Protein AF-A0A228Q9W3-F1 (afdb_monomer)

Radius of gyration: 12.24 Å; Cα contacts (8 Å, |Δi|>4): 272; chains: 1; bounding box: 34×17×42 Å

Nearest PDB structures (foldseek):
  7o23-assembly1_A  TM=9.859E-01  e=6.724E-03  Burkholderia pseudomallei 1026b
  3s6l-assembly2_D  TM=8.241E-01  e=1.678E-02  Burkholderia pseudomallei 1710b
  3wp8-assembly1_A-3  TM=9.301E-01  e=2.009E-01  Acinetobacter sp. Tol 5
  2xqh-assembly1_A  TM=6.259E-01  e=2.651E-02  Escherichia coli
  2yo1-assembly1_C  TM=5.343E-01  e=2.741E+00  Saccharomyces cerevisiae

Mean predicted aligned error: 7.49 Å

Sequence (84 aa):
MSGIAPVGAAVRVTLGELALSNGISATALGVGEPASADNSTAAGIDAQATATVGTTCGRGAVASSGRATAVGVDAMTDPEGMAE

Solvent-accessible surface area (backbone atoms only — not comparable to full-atom values): 3908 Å² total; per-residue (Å²): 134,87,78,81,72,82,90,83,85,63,56,67,42,66,39,59,60,72,32,33,44,71,15,50,48,2,29,7,42,26,40,55,11,42,1,53,11,39,51,4,31,9,32,27,40,51,5,30,0,60,10,48,46,2,31,10,35,22,42,48,2,29,2,55,15,71,64,29,74,11,71,35,72,59,21,72,38,63,72,81,79,82,88,127

Secondary structure (DSSP, 8-state):
-------SS---EEESTT-EE-STT-EEEEES-EE-STT-EEEEES-EE-STT-EEESTT-EE-STT-EEESTT-EE-TT----

Structure (mmCIF, N/CA/C/O backbone):
data_AF-A0A228Q9W3-F1
#
_entry.id   AF-A0A228Q9W3-F1
#
loop_
_atom_site.group_PDB
_atom_site.id
_atom_site.type_symbol
_atom_site.label_atom_id
_atom_site.label_alt_id
_atom_site.label_comp_id
_atom_site.label_asym_id
_atom_site.label_entity_id
_atom_site.label_seq_id
_atom_site.pdbx_PDB_ins_code
_atom_site.Cartn_x
_atom_site.Cartn_y
_atom_site.Cartn_z
_atom_site.occupancy
_atom_site.B_iso_or_equiv
_atom_site.auth_seq_id
_atom_site.auth_comp_id
_atom_site.auth_asym_id
_atom_site.auth_atom_id
_atom_site.pdbx_PDB_model_num
ATOM 1 N N . MET A 1 1 ? 5.755 2.323 -23.192 1.00 42.06 1 MET A N 1
ATOM 2 C CA . MET A 1 1 ? 7.122 2.567 -22.685 1.00 42.06 1 MET A CA 1
ATOM 3 C C . MET A 1 1 ? 7.045 2.608 -21.165 1.00 42.06 1 MET A C 1
ATOM 5 O O . MET A 1 1 ? 6.607 3.604 -20.616 1.00 42.06 1 MET A O 1
ATOM 9 N N . SER A 1 2 ? 7.320 1.480 -20.503 1.00 45.19 2 SER A N 1
ATOM 10 C CA . SER A 1 2 ? 7.351 1.408 -19.037 1.00 45.19 2 SER A CA 1
ATOM 11 C C . SER A 1 2 ? 8.647 2.073 -18.574 1.00 45.19 2 SER A C 1
ATOM 13 O O . SER A 1 2 ? 9.739 1.623 -18.926 1.00 45.19 2 SER A O 1
ATOM 15 N N . GLY A 1 3 ? 8.522 3.235 -17.935 1.00 48.16 3 GLY A N 1
ATOM 16 C CA . GLY A 1 3 ? 9.642 4.090 -17.568 1.00 48.16 3 GLY A CA 1
ATOM 17 C C . GLY A 1 3 ? 10.429 3.503 -16.403 1.00 48.16 3 GLY A C 1
ATOM 18 O O . GLY A 1 3 ? 10.042 3.647 -15.247 1.00 4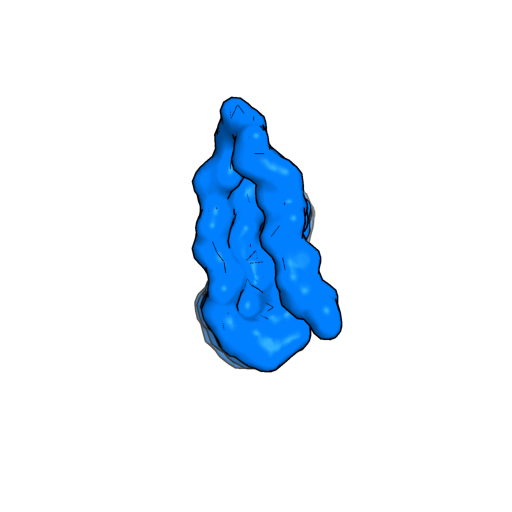8.16 3 GLY A O 1
ATOM 19 N N . ILE A 1 4 ? 11.580 2.902 -16.701 1.00 48.94 4 ILE A N 1
ATOM 20 C CA . ILE A 1 4 ? 12.654 2.716 -15.723 1.00 48.94 4 ILE A CA 1
ATOM 21 C C . ILE A 1 4 ? 13.107 4.121 -15.309 1.00 48.94 4 ILE A C 1
ATOM 23 O O . ILE A 1 4 ? 13.859 4.776 -16.026 1.00 48.94 4 ILE A O 1
ATOM 27 N N . ALA A 1 5 ? 12.599 4.634 -14.186 1.00 47.19 5 ALA A N 1
ATOM 28 C CA . ALA A 1 5 ? 13.148 5.874 -13.624 1.00 47.19 5 ALA A CA 1
ATOM 29 C C . ALA A 1 5 ? 14.562 5.623 -13.042 1.00 47.19 5 ALA A C 1
ATOM 31 O O . ALA A 1 5 ? 14.884 4.494 -12.653 1.00 47.19 5 ALA A O 1
ATOM 32 N N . PRO A 1 6 ? 15.409 6.663 -13.041 1.00 41.06 6 PRO A N 1
ATOM 33 C CA . PRO A 1 6 ? 16.857 6.544 -12.956 1.00 41.06 6 PRO A CA 1
ATOM 34 C C . PRO A 1 6 ? 17.327 5.973 -11.615 1.00 41.06 6 PRO A C 1
ATOM 36 O O . PRO A 1 6 ? 16.841 6.336 -10.544 1.00 41.06 6 PRO A O 1
ATOM 39 N N . VAL A 1 7 ? 18.301 5.067 -11.699 1.00 48.22 7 VAL A N 1
ATOM 40 C CA . VAL A 1 7 ? 18.971 4.445 -10.556 1.00 48.22 7 VAL A CA 1
ATOM 41 C C . VAL A 1 7 ? 19.903 5.465 -9.909 1.00 48.22 7 VAL A C 1
ATOM 43 O O . VAL A 1 7 ? 20.893 5.884 -10.503 1.00 48.22 7 VAL A O 1
ATOM 46 N N . GLY A 1 8 ? 19.558 5.840 -8.676 1.00 54.78 8 GLY A N 1
ATOM 47 C CA . GLY A 1 8 ? 20.400 6.629 -7.778 1.00 54.78 8 GLY A CA 1
ATOM 48 C C . GLY A 1 8 ? 20.179 6.308 -6.295 1.00 54.78 8 GLY A C 1
ATOM 49 O O . GLY A 1 8 ? 21.156 6.206 -5.564 1.00 54.78 8 GLY A O 1
ATOM 50 N N . ALA A 1 9 ? 18.932 6.082 -5.846 1.00 60.81 9 ALA A N 1
ATOM 51 C CA . ALA A 1 9 ? 18.635 5.680 -4.456 1.00 60.81 9 ALA A CA 1
ATOM 52 C C . ALA A 1 9 ? 17.222 5.082 -4.220 1.00 60.81 9 ALA A C 1
ATOM 54 O O . ALA A 1 9 ? 16.798 4.962 -3.074 1.00 60.81 9 ALA A O 1
ATOM 55 N N . ALA A 1 10 ? 16.461 4.732 -5.264 1.00 68.56 10 ALA A N 1
ATOM 56 C CA . ALA A 1 10 ? 15.088 4.238 -5.115 1.00 68.56 10 ALA A CA 1
ATOM 57 C C . ALA A 1 10 ? 14.988 2.750 -5.486 1.00 68.56 10 ALA A C 1
ATOM 59 O O . ALA A 1 10 ? 15.148 2.384 -6.650 1.00 68.56 10 ALA A O 1
ATOM 60 N N . V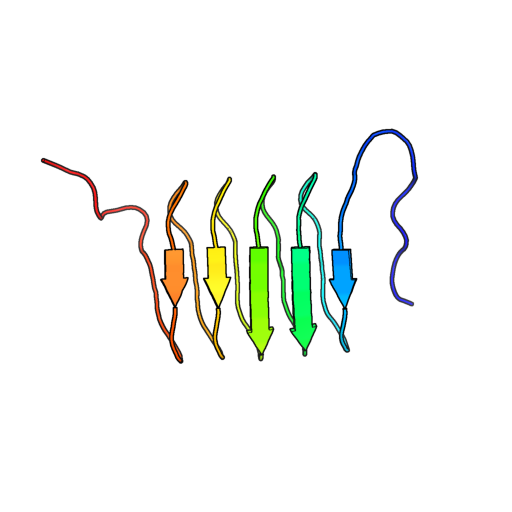AL A 1 11 ? 14.704 1.897 -4.498 1.00 80.12 11 VAL A N 1
ATOM 61 C CA . VAL A 1 11 ? 14.225 0.524 -4.727 1.00 80.12 11 VAL A CA 1
ATOM 62 C C . VAL A 1 11 ? 12.733 0.614 -5.030 1.00 80.12 11 VAL A C 1
ATOM 64 O O . VAL A 1 11 ? 12.051 1.413 -4.411 1.00 80.12 11 VAL A O 1
ATOM 67 N N . ARG A 1 12 ? 12.205 -0.140 -5.989 1.00 84.12 12 ARG A N 1
ATOM 68 C CA . ARG A 1 12 ? 10.756 -0.260 -6.222 1.00 84.12 12 ARG A CA 1
ATOM 69 C C . ARG A 1 12 ? 10.469 -1.490 -7.056 1.00 84.12 12 ARG A C 1
ATOM 71 O O . ARG A 1 12 ? 11.331 -1.941 -7.811 1.00 84.12 12 ARG A O 1
ATOM 78 N N . VAL A 1 13 ? 9.258 -2.006 -6.926 1.00 86.00 13 VAL A N 1
ATOM 79 C CA . VAL A 1 13 ? 8.782 -3.177 -7.662 1.00 86.00 13 VAL A CA 1
ATOM 80 C C . VAL A 1 13 ? 7.544 -2.765 -8.441 1.00 86.00 13 VAL A C 1
ATOM 82 O O . VAL A 1 13 ? 6.631 -2.180 -7.870 1.00 86.00 13 VAL A O 1
ATOM 85 N N . THR A 1 14 ? 7.518 -3.042 -9.740 1.00 88.56 14 THR A N 1
ATOM 86 C CA . THR A 1 14 ? 6.375 -2.757 -10.615 1.00 88.56 14 THR A CA 1
ATOM 87 C C . THR A 1 14 ? 6.129 -3.989 -11.469 1.00 88.56 14 THR A C 1
ATOM 89 O O . THR A 1 14 ? 6.998 -4.377 -12.252 1.00 88.56 14 THR A O 1
ATOM 92 N N . LEU A 1 15 ? 4.978 -4.630 -11.302 1.00 84.81 15 LEU A N 1
ATOM 93 C CA . LEU A 1 15 ? 4.634 -5.856 -12.011 1.00 84.81 15 LEU A CA 1
ATOM 94 C C . LEU A 1 15 ? 3.196 -5.780 -12.515 1.00 84.81 15 LEU A C 1
ATO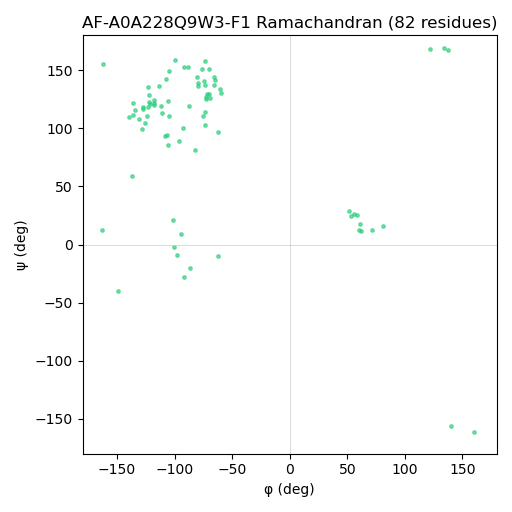M 96 O O . LEU A 1 15 ? 2.287 -5.649 -11.711 1.00 84.81 15 LEU A O 1
ATOM 100 N N . GLY A 1 16 ? 3.003 -5.916 -13.827 1.00 77.94 16 GLY A N 1
ATOM 101 C CA . GLY A 1 16 ? 1.691 -5.920 -14.479 1.0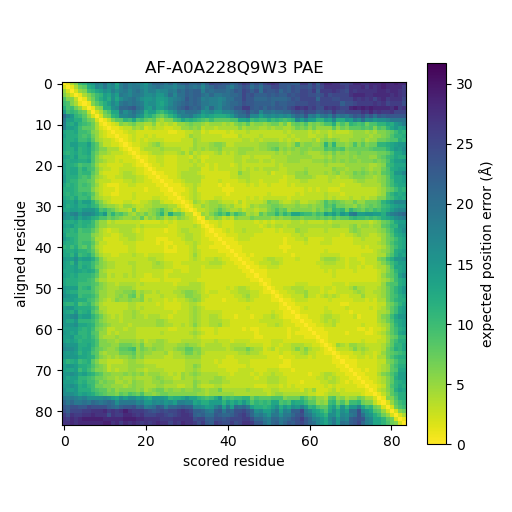0 77.94 16 GLY A CA 1
ATOM 102 C C . GLY A 1 16 ? 1.535 -4.824 -15.538 1.00 77.94 16 GLY A C 1
ATOM 103 O O . GLY A 1 16 ? 2.400 -3.962 -15.709 1.00 77.94 16 GLY A O 1
ATOM 104 N N . GLU A 1 17 ? 0.471 -4.921 -16.332 1.00 81.94 17 GLU A N 1
ATOM 105 C CA . GLU A 1 17 ? 0.202 -3.983 -17.423 1.00 81.94 17 GLU A CA 1
ATOM 106 C C . GLU A 1 17 ? -0.234 -2.627 -16.845 1.00 81.94 17 GLU A C 1
ATOM 108 O O . GLU A 1 17 ? -1.112 -2.577 -15.997 1.00 81.94 17 GLU A O 1
ATOM 113 N N . LEU A 1 18 ? 0.376 -1.516 -17.269 1.00 83.31 18 LEU A N 1
ATOM 114 C CA . LEU A 1 18 ? 0.043 -0.165 -16.777 1.00 83.31 18 LEU A CA 1
ATOM 115 C C . LEU A 1 18 ? 0.274 0.077 -15.266 1.00 83.31 18 LEU A C 1
ATOM 117 O O . LEU A 1 18 ? -0.138 1.118 -14.762 1.00 83.31 18 LEU A O 1
ATOM 121 N N . ALA A 1 19 ? 0.954 -0.821 -14.545 1.00 82.12 19 ALA A N 1
ATOM 122 C CA . ALA A 1 19 ? 1.361 -0.572 -13.161 1.00 82.12 19 ALA A CA 1
ATOM 123 C C . ALA A 1 19 ? 2.389 0.573 -13.056 1.00 82.12 19 ALA A C 1
ATOM 125 O O . ALA A 1 19 ? 3.279 0.716 -13.901 1.00 82.12 19 ALA A O 1
ATOM 126 N N . LEU A 1 20 ? 2.291 1.362 -11.985 1.00 82.69 20 LEU A N 1
ATOM 127 C CA . LEU A 1 20 ? 3.074 2.564 -11.708 1.00 82.69 20 LEU A CA 1
ATOM 128 C C . LEU A 1 20 ? 3.534 2.588 -10.242 1.00 82.69 20 LEU A C 1
ATOM 130 O O . LEU A 1 20 ? 2.746 2.816 -9.328 1.00 82.69 20 LEU A O 1
ATOM 134 N N . SER A 1 21 ? 4.840 2.433 -10.016 1.00 85.19 21 SER A N 1
ATOM 135 C CA . SER A 1 21 ? 5.460 2.622 -8.694 1.00 85.19 21 SER A CA 1
ATOM 136 C C . SER A 1 21 ? 6.250 3.929 -8.689 1.00 85.19 21 SER A C 1
ATOM 138 O O . SER A 1 21 ? 7.408 3.974 -9.130 1.00 85.19 21 SER A O 1
ATOM 140 N N . ASN A 1 22 ? 5.603 5.005 -8.237 1.00 84.06 22 ASN A N 1
ATOM 141 C CA . ASN A 1 22 ? 6.180 6.353 -8.241 1.00 84.06 22 ASN A CA 1
ATOM 142 C C . ASN A 1 22 ? 6.906 6.685 -6.931 1.00 84.06 22 ASN A C 1
ATOM 144 O O . ASN A 1 22 ? 7.858 7.462 -6.963 1.00 84.06 22 ASN A O 1
ATOM 148 N N . GLY A 1 23 ? 6.497 6.086 -5.810 1.00 82.75 23 GLY A N 1
ATOM 149 C CA . GLY A 1 23 ? 7.156 6.295 -4.520 1.00 82.75 23 GLY A CA 1
ATOM 150 C C . GLY A 1 23 ? 8.511 5.590 -4.390 1.00 82.75 23 GLY A C 1
ATOM 151 O O . GLY A 1 23 ? 8.803 4.592 -5.060 1.00 82.75 23 GLY A O 1
ATOM 152 N N . ILE A 1 24 ? 9.347 6.084 -3.479 1.00 86.69 24 ILE A N 1
ATOM 153 C CA . ILE A 1 24 ? 10.595 5.441 -3.055 1.00 86.69 24 ILE A CA 1
ATOM 154 C C . ILE A 1 24 ? 10.240 4.190 -2.247 1.00 86.69 24 ILE A C 1
ATOM 156 O O . ILE A 1 24 ? 9.447 4.251 -1.315 1.00 86.69 24 ILE A O 1
ATOM 160 N N . SER A 1 25 ? 10.824 3.034 -2.566 1.00 87.94 25 SER A N 1
ATOM 161 C CA . SER A 1 25 ? 10.444 1.737 -1.969 1.00 87.94 25 SER A CA 1
ATOM 162 C C . SER A 1 25 ? 8.975 1.359 -2.186 1.00 87.94 25 SER A C 1
ATOM 164 O O . SER A 1 25 ? 8.423 0.593 -1.400 1.00 87.94 25 SER A O 1
ATOM 166 N N . ALA A 1 26 ? 8.341 1.871 -3.247 1.00 87.88 26 ALA A N 1
ATOM 167 C CA . ALA A 1 26 ? 6.973 1.510 -3.598 1.00 87.88 26 ALA A CA 1
ATOM 168 C C . ALA A 1 26 ? 6.901 0.169 -4.349 1.00 87.88 26 ALA A C 1
ATOM 170 O O . ALA A 1 26 ? 7.756 -0.152 -5.182 1.00 87.88 26 ALA A O 1
ATOM 171 N N . THR A 1 27 ? 5.849 -0.600 -4.090 1.00 89.69 27 THR A N 1
ATOM 172 C CA . THR A 1 27 ? 5.563 -1.879 -4.749 1.00 89.69 27 THR A CA 1
ATOM 173 C C . THR A 1 27 ? 4.184 -1.816 -5.396 1.00 89.69 27 THR A C 1
ATOM 175 O O . THR A 1 27 ? 3.206 -1.650 -4.687 1.00 89.69 27 THR A O 1
ATOM 178 N N . ALA A 1 28 ? 4.092 -1.950 -6.719 1.00 88.69 28 ALA A N 1
ATOM 179 C CA . ALA A 1 28 ? 2.838 -2.029 -7.467 1.00 88.69 28 ALA A CA 1
ATOM 180 C C . ALA A 1 28 ? 2.758 -3.392 -8.165 1.00 88.69 28 ALA A C 1
ATOM 182 O O . ALA A 1 28 ? 3.638 -3.727 -8.963 1.00 88.69 28 ALA A O 1
ATOM 183 N N . LEU A 1 29 ? 1.732 -4.180 -7.856 1.00 87.88 29 LEU A N 1
ATOM 184 C CA . LEU A 1 29 ? 1.521 -5.533 -8.364 1.00 87.88 29 LEU A CA 1
ATOM 185 C C . LEU A 1 29 ? 0.103 -5.656 -8.937 1.00 87.88 29 LEU A C 1
ATOM 187 O O . LEU A 1 29 ? -0.848 -5.880 -8.197 1.00 87.88 29 LEU A O 1
ATOM 191 N N . GLY A 1 30 ? -0.029 -5.563 -10.257 1.00 81.62 30 GLY A N 1
ATOM 192 C CA . GLY A 1 30 ? -1.261 -5.812 -10.996 1.00 81.62 30 GLY A CA 1
ATOM 193 C C . GLY A 1 30 ? -1.484 -4.832 -12.146 1.00 81.62 30 GLY A C 1
ATOM 194 O O . GLY A 1 30 ? -0.520 -4.325 -12.710 1.00 81.62 30 GLY A O 1
ATOM 195 N N . VAL A 1 31 ? -2.731 -4.630 -12.574 1.00 81.88 31 VAL A N 1
ATOM 196 C CA . VAL A 1 31 ? -3.030 -3.879 -13.808 1.00 81.88 31 VAL A CA 1
ATOM 197 C C . VAL A 1 31 ? -3.586 -2.496 -13.481 1.00 81.88 31 VAL A C 1
ATOM 199 O O . VAL A 1 31 ? -4.613 -2.415 -12.820 1.00 81.88 31 VAL A O 1
ATOM 202 N N . GLY A 1 32 ? -2.939 -1.435 -13.982 1.00 72.75 32 GLY A N 1
ATOM 203 C CA . GLY A 1 32 ? -3.404 -0.046 -13.825 1.00 72.75 32 GLY A CA 1
ATOM 204 C C . GLY A 1 32 ? -3.080 0.626 -12.483 1.00 72.75 32 GLY A C 1
ATOM 205 O O . GLY A 1 32 ? -3.657 1.661 -12.170 1.00 72.75 32 GLY A O 1
ATOM 206 N N . GLU A 1 33 ? -2.151 0.065 -11.705 1.00 73.50 33 GLU A N 1
ATOM 207 C CA . GLU A 1 33 ? -1.958 0.377 -10.278 1.00 73.50 33 GLU A CA 1
ATOM 208 C C . GLU A 1 33 ? -1.018 1.557 -9.987 1.00 73.50 33 GLU A C 1
ATOM 210 O O . GLU A 1 33 ? 0.180 1.434 -10.251 1.00 73.50 33 GLU A O 1
ATOM 215 N N . PRO A 1 34 ? -1.455 2.648 -9.336 1.00 75.25 34 PRO A N 1
ATOM 216 C CA . PRO A 1 34 ? -0.546 3.655 -8.800 1.00 75.25 34 PRO A CA 1
ATOM 217 C C . PRO A 1 34 ? -0.162 3.383 -7.328 1.00 75.25 34 PRO A C 1
ATOM 219 O O . PRO A 1 34 ? -0.862 3.788 -6.398 1.00 75.25 34 PRO A O 1
ATOM 222 N N . ALA A 1 35 ? 1.023 2.808 -7.095 1.00 82.69 35 ALA A N 1
ATOM 223 C CA . ALA A 1 35 ? 1.727 2.898 -5.808 1.00 82.69 35 ALA A CA 1
ATOM 224 C C . ALA A 1 35 ? 2.487 4.237 -5.746 1.00 82.69 35 ALA A C 1
ATOM 226 O O . ALA A 1 35 ? 3.672 4.339 -6.093 1.00 82.69 35 ALA A O 1
ATOM 227 N N . SER A 1 36 ? 1.762 5.305 -5.402 1.00 83.94 36 SER A N 1
ATOM 228 C CA . SER A 1 36 ? 2.260 6.681 -5.549 1.00 83.94 36 SER A CA 1
ATOM 229 C C . SER A 1 36 ? 3.063 7.194 -4.359 1.00 83.94 36 SER A C 1
ATOM 231 O O . SER A 1 36 ? 3.833 8.136 -4.525 1.00 83.94 36 SER A O 1
ATOM 233 N N . ALA A 1 37 ? 2.913 6.589 -3.181 1.00 86.50 37 ALA A N 1
ATOM 234 C CA . ALA A 1 37 ? 3.575 7.050 -1.966 1.00 86.50 37 ALA A CA 1
ATOM 235 C C . ALA A 1 37 ? 4.839 6.258 -1.617 1.00 86.50 37 ALA A C 1
ATOM 237 O O . ALA A 1 37 ? 5.012 5.105 -2.017 1.00 86.50 37 ALA A O 1
ATOM 238 N N . ASP A 1 38 ? 5.714 6.866 -0.819 1.00 88.62 38 ASP A N 1
ATOM 239 C CA . ASP A 1 38 ? 6.919 6.206 -0.321 1.00 88.62 38 ASP A CA 1
ATOM 240 C C . ASP A 1 38 ? 6.577 5.036 0.612 1.00 88.62 38 ASP A C 1
ATOM 242 O O . ASP A 1 38 ? 5.641 5.103 1.418 1.00 88.62 38 ASP A O 1
ATOM 246 N N . ASN A 1 39 ? 7.346 3.951 0.496 1.00 88.75 39 ASN A N 1
ATOM 247 C CA . ASN A 1 39 ? 7.159 2.699 1.230 1.00 88.75 39 ASN A CA 1
ATOM 248 C C . ASN A 1 39 ? 5.740 2.110 1.104 1.00 88.75 39 ASN A C 1
ATOM 250 O O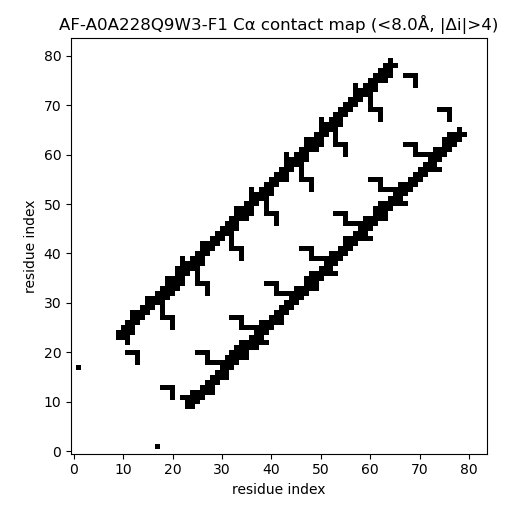 . ASN A 1 39 ? 5.298 1.378 1.988 1.00 88.75 39 ASN A O 1
ATOM 254 N N . SER A 1 40 ? 5.016 2.437 0.031 1.00 90.06 40 SER A N 1
ATOM 255 C CA . SER A 1 40 ? 3.660 1.944 -0.200 1.00 90.06 40 SER A CA 1
ATOM 256 C C . SER A 1 40 ? 3.647 0.613 -0.952 1.00 90.06 40 SER A C 1
ATOM 258 O O . SER A 1 40 ? 4.563 0.294 -1.712 1.00 90.06 40 SER A O 1
ATOM 260 N N . THR A 1 41 ? 2.601 -0.182 -0.745 1.00 91.50 41 THR A N 1
ATOM 261 C CA . THR A 1 41 ? 2.359 -1.422 -1.491 1.00 91.50 41 THR A CA 1
ATOM 262 C C . THR A 1 41 ? 0.946 -1.397 -2.055 1.00 91.50 41 THR A C 1
ATOM 264 O O . THR A 1 41 ? -0.000 -1.377 -1.281 1.00 91.50 41 THR A O 1
ATOM 267 N N . ALA A 1 42 ? 0.799 -1.411 -3.377 1.00 90.94 42 ALA A N 1
ATOM 268 C CA . ALA A 1 42 ? -0.467 -1.597 -4.072 1.00 90.94 42 ALA A CA 1
ATOM 269 C C . ALA A 1 42 ? -0.467 -2.946 -4.792 1.00 90.94 42 ALA A C 1
ATOM 271 O O . ALA A 1 42 ? 0.390 -3.198 -5.637 1.00 90.94 42 ALA A O 1
ATOM 272 N N . ALA A 1 43 ? -1.394 -3.830 -4.441 1.00 90.25 43 ALA A N 1
ATOM 273 C CA . ALA A 1 43 ? -1.517 -5.152 -5.042 1.00 90.25 43 ALA A CA 1
ATOM 274 C C . ALA A 1 43 ? -2.968 -5.421 -5.470 1.00 90.25 43 ALA A C 1
ATOM 276 O O . ALA A 1 43 ? -3.832 -5.652 -4.631 1.00 90.25 43 ALA A O 1
ATOM 277 N N . GLY A 1 44 ? -3.272 -5.431 -6.763 1.00 85.56 44 GLY A N 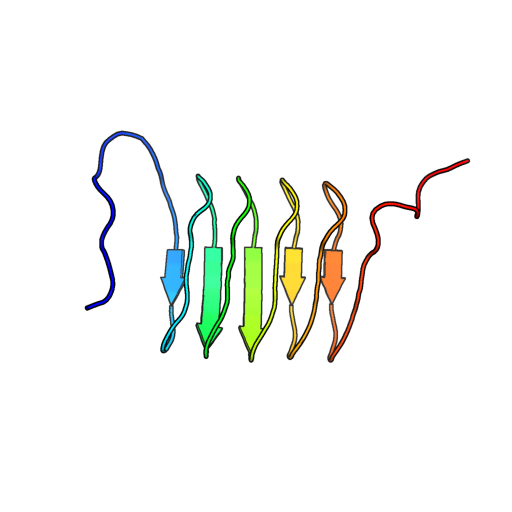1
ATOM 278 C CA . GLY A 1 44 ? -4.652 -5.569 -7.224 1.00 85.56 44 GLY A CA 1
ATOM 279 C C . GLY A 1 44 ? -4.890 -5.097 -8.652 1.00 85.56 44 GLY A C 1
ATOM 280 O O . GLY A 1 44 ? -3.982 -5.039 -9.469 1.00 85.56 44 GLY A O 1
ATOM 281 N N . ILE A 1 45 ? -6.151 -4.835 -8.982 1.00 88.12 45 ILE A N 1
ATOM 282 C CA . ILE A 1 45 ? -6.548 -4.199 -10.247 1.00 88.12 45 ILE A CA 1
ATOM 283 C C . ILE A 1 45 ? -7.228 -2.887 -9.868 1.00 88.12 45 ILE A C 1
ATOM 285 O O . ILE A 1 45 ? -8.179 -2.911 -9.097 1.00 88.12 45 ILE A O 1
ATOM 289 N N . ASP A 1 46 ? -6.763 -1.765 -10.379 1.00 87.44 46 ASP A N 1
ATOM 290 C CA . ASP A 1 46 ? -7.069 -0.416 -9.895 1.00 87.44 46 ASP A CA 1
ATOM 291 C C . ASP A 1 46 ? -6.857 -0.162 -8.373 1.00 87.44 46 ASP A C 1
ATOM 293 O O . ASP A 1 46 ? -7.547 0.676 -7.791 1.00 87.44 46 ASP A O 1
ATOM 297 N N . ALA A 1 47 ? -5.937 -0.846 -7.680 1.00 87.50 47 ALA A N 1
ATOM 298 C CA . ALA A 1 47 ? -5.595 -0.542 -6.285 1.00 87.50 47 ALA A CA 1
ATOM 299 C C . ALA A 1 47 ? -4.639 0.660 -6.170 1.00 87.50 47 ALA A C 1
ATOM 301 O O . ALA A 1 47 ? -3.638 0.793 -6.877 1.00 87.50 47 ALA A O 1
ATOM 302 N N . GLN A 1 48 ? -4.924 1.538 -5.210 1.00 88.50 48 GLN A N 1
ATOM 303 C CA . GLN A 1 48 ? -4.248 2.821 -5.038 1.00 88.50 48 GLN A CA 1
ATOM 304 C C . GLN A 1 48 ? -3.689 2.975 -3.623 1.00 88.50 48 GLN A C 1
ATOM 306 O O . GLN A 1 48 ? -4.411 3.277 -2.672 1.00 88.50 48 GLN A O 1
ATOM 311 N N . ALA A 1 49 ? -2.374 2.821 -3.486 1.00 88.69 49 ALA A N 1
ATOM 312 C CA . ALA A 1 49 ? -1.664 3.123 -2.248 1.00 88.69 49 ALA A CA 1
ATOM 313 C C . ALA A 1 49 ? -1.071 4.539 -2.343 1.00 88.69 49 ALA A C 1
ATOM 315 O O . ALA A 1 49 ? 0.043 4.750 -2.834 1.00 88.69 49 ALA A O 1
ATOM 316 N N . THR A 1 50 ? -1.863 5.531 -1.935 1.00 87.94 50 THR A N 1
ATOM 317 C CA . THR A 1 50 ? -1.540 6.961 -2.081 1.00 87.94 50 THR A CA 1
ATOM 318 C C . THR A 1 50 ? -0.958 7.583 -0.817 1.00 87.94 50 THR A C 1
ATOM 320 O O . THR A 1 50 ? -0.450 8.700 -0.876 1.00 87.94 50 THR A O 1
ATOM 323 N N . ALA A 1 51 ? -0.966 6.862 0.305 1.00 86.94 51 ALA A N 1
ATOM 324 C CA . ALA A 1 51 ? -0.381 7.304 1.564 1.00 86.94 51 ALA A CA 1
ATOM 325 C C . ALA A 1 51 ? 0.948 6.615 1.899 1.00 86.94 51 ALA A C 1
ATOM 327 O O . ALA A 1 51 ? 1.178 5.450 1.567 1.00 86.94 51 ALA A O 1
ATOM 328 N N . THR A 1 52 ? 1.823 7.337 2.603 1.00 88.00 52 THR A N 1
ATOM 329 C CA . THR A 1 52 ? 3.125 6.826 3.054 1.00 88.00 52 THR A CA 1
ATOM 330 C C . THR A 1 52 ? 2.933 5.613 3.962 1.00 88.00 52 THR A C 1
ATOM 332 O O . THR A 1 52 ? 2.145 5.653 4.913 1.00 88.00 52 THR A O 1
ATOM 335 N N . VAL A 1 53 ? 3.659 4.526 3.677 1.00 87.00 53 VAL A N 1
ATOM 336 C CA . VAL A 1 53 ? 3.505 3.225 4.368 1.00 87.00 53 VAL A CA 1
ATOM 337 C C . VAL A 1 53 ? 2.097 2.612 4.199 1.00 87.00 53 VAL A C 1
ATOM 339 O O . VAL A 1 53 ? 1.693 1.741 4.965 1.00 87.00 53 VAL A O 1
ATOM 342 N N . GLY A 1 54 ? 1.313 3.063 3.217 1.00 87.88 54 GLY A N 1
ATOM 343 C CA . GLY A 1 54 ? -0.002 2.501 2.913 1.00 87.88 54 GLY A CA 1
ATOM 344 C C . GLY A 1 54 ? 0.104 1.148 2.209 1.00 87.88 54 GLY A C 1
ATOM 345 O O . GLY A 1 54 ? 0.964 0.955 1.347 1.00 87.88 54 GLY A O 1
ATOM 346 N N . THR A 1 55 ? -0.779 0.214 2.556 1.00 90.62 55 THR A N 1
ATOM 347 C CA . THR A 1 55 ? -0.895 -1.090 1.886 1.00 90.62 55 THR A CA 1
ATOM 348 C C . THR A 1 55 ? -2.306 -1.267 1.332 1.00 90.62 55 THR A C 1
ATOM 350 O O . THR A 1 55 ? -3.267 -1.256 2.097 1.00 90.62 55 THR A O 1
ATOM 353 N N . THR A 1 56 ? -2.447 -1.460 0.023 1.00 91.62 56 THR A N 1
ATOM 354 C CA . THR A 1 56 ? -3.698 -1.880 -0.616 1.00 91.62 56 THR A CA 1
ATOM 355 C C . THR A 1 56 ? -3.565 -3.273 -1.204 1.00 91.62 56 THR A C 1
ATOM 357 O O . THR A 1 56 ? -2.561 -3.606 -1.834 1.00 91.62 56 THR A O 1
ATOM 360 N N . CYS A 1 57 ? -4.584 -4.101 -0.992 1.00 90.25 57 CYS A N 1
ATOM 361 C CA . CYS A 1 57 ? -4.677 -5.422 -1.595 1.00 90.25 57 CYS A CA 1
ATOM 362 C C . CYS A 1 57 ? -6.116 -5.714 -2.037 1.00 90.25 57 CYS A C 1
ATOM 364 O O . CYS A 1 57 ? -6.993 -5.910 -1.197 1.00 90.25 57 CYS A O 1
ATOM 366 N N . GLY A 1 58 ? -6.372 -5.760 -3.342 1.00 86.56 58 GLY A N 1
ATOM 367 C CA . GLY A 1 58 ? -7.698 -6.022 -3.903 1.00 86.56 58 GLY A CA 1
ATOM 368 C C . GLY A 1 58 ? -8.040 -5.124 -5.085 1.00 86.56 58 GLY A C 1
ATOM 369 O O . GLY A 1 58 ? -7.348 -4.153 -5.370 1.00 86.56 58 GLY A O 1
ATOM 370 N N . ARG A 1 59 ? -9.107 -5.466 -5.809 1.00 90.62 59 ARG A N 1
ATOM 371 C CA . ARG A 1 59 ? -9.557 -4.661 -6.949 1.00 90.62 59 ARG A CA 1
ATOM 372 C C . ARG A 1 59 ? -10.210 -3.366 -6.455 1.00 90.62 59 ARG A C 1
ATOM 374 O O . ARG A 1 59 ? -11.130 -3.466 -5.655 1.00 90.62 59 ARG A O 1
ATOM 381 N N . GLY A 1 60 ? -9.756 -2.201 -6.914 1.00 88.56 60 GLY A N 1
ATOM 382 C CA . GLY A 1 60 ? -10.310 -0.892 -6.540 1.00 88.56 60 GLY A CA 1
ATOM 383 C C . GLY A 1 60 ? -10.012 -0.446 -5.103 1.00 88.56 60 GLY A C 1
ATOM 384 O O . GLY A 1 60 ? -10.636 0.489 -4.614 1.00 88.56 60 GLY A O 1
ATOM 385 N N . ALA A 1 61 ? -9.100 -1.116 -4.389 1.00 90.81 61 ALA A N 1
ATOM 386 C CA . ALA A 1 61 ? -8.801 -0.783 -2.997 1.00 90.81 61 ALA A CA 1
ATOM 387 C C . ALA A 1 61 ? -7.980 0.512 -2.885 1.00 90.81 61 ALA A C 1
ATOM 389 O O . ALA A 1 61 ? -7.002 0.683 -3.609 1.00 90.81 61 ALA A O 1
ATOM 390 N N . VAL A 1 62 ? -8.305 1.393 -1.938 1.00 90.81 62 VAL A N 1
ATOM 391 C CA . VAL A 1 62 ? -7.656 2.702 -1.767 1.00 90.81 62 VAL A CA 1
ATOM 392 C C . VAL A 1 62 ? -7.167 2.891 -0.330 1.00 90.81 62 VAL A C 1
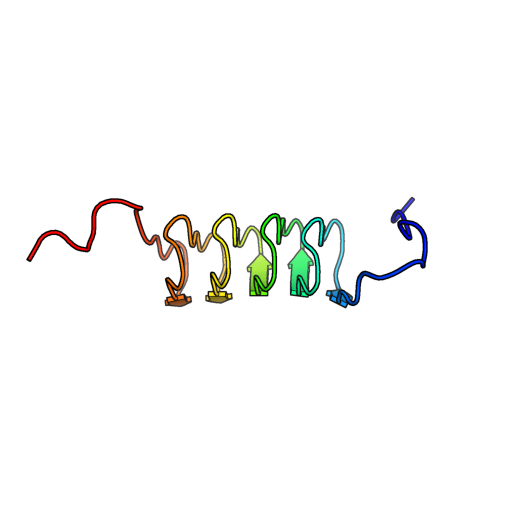ATOM 394 O O . VAL A 1 62 ? -7.962 2.959 0.606 1.00 90.81 62 VAL A O 1
ATOM 397 N N . ALA A 1 63 ? -5.852 3.046 -0.151 1.00 89.25 63 ALA A N 1
ATOM 398 C CA . ALA A 1 63 ? -5.236 3.410 1.124 1.00 89.25 63 ALA A CA 1
ATOM 399 C C . ALA A 1 63 ? -4.718 4.847 1.061 1.00 89.25 63 ALA A C 1
ATOM 401 O O . ALA A 1 63 ? -3.594 5.101 0.619 1.00 89.25 63 ALA A O 1
ATOM 402 N N . SER A 1 64 ? -5.563 5.778 1.508 1.00 88.50 64 SER A N 1
ATOM 403 C CA . SER A 1 64 ? -5.286 7.220 1.491 1.00 88.50 64 SER A CA 1
ATOM 404 C C . SER A 1 64 ? -4.834 7.793 2.839 1.00 88.50 64 SER A C 1
ATOM 406 O O . SER A 1 64 ? -4.459 8.961 2.917 1.00 88.50 64 SER A O 1
ATOM 408 N N . SER A 1 65 ? -4.786 6.964 3.886 1.00 87.06 65 SER A N 1
ATOM 409 C CA . SER A 1 65 ? -4.310 7.343 5.218 1.00 87.06 65 SER A CA 1
ATOM 410 C C . SER A 1 65 ? -2.943 6.727 5.530 1.00 87.06 65 SER A C 1
ATOM 412 O O . SER A 1 65 ? -2.637 5.603 5.122 1.00 87.06 65 SER A O 1
ATOM 414 N N . GLY A 1 66 ? -2.077 7.474 6.219 1.00 87.19 66 GLY A N 1
ATOM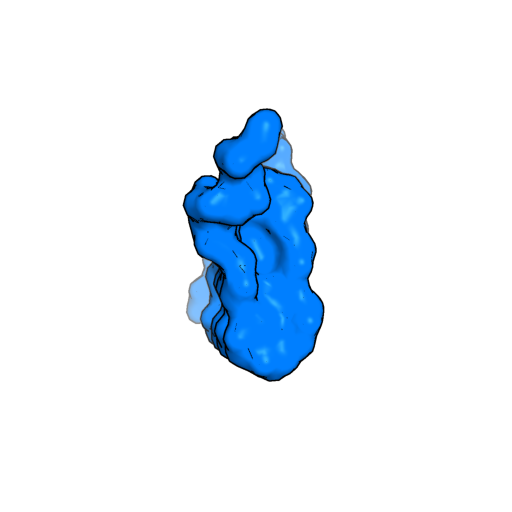 415 C CA . GLY A 1 66 ? -0.714 7.030 6.527 1.00 87.19 66 GLY A CA 1
ATOM 416 C C . GLY A 1 66 ? -0.720 5.753 7.366 1.00 87.19 66 GLY A C 1
ATOM 417 O O . GLY A 1 66 ? -1.450 5.671 8.350 1.00 87.19 66 GLY A O 1
ATOM 418 N N . ARG A 1 67 ? 0.103 4.761 6.996 1.00 87.94 67 ARG A N 1
ATOM 419 C CA . ARG A 1 67 ? 0.140 3.422 7.631 1.00 87.94 67 ARG A CA 1
ATOM 420 C C . ARG A 1 67 ? -1.175 2.627 7.552 1.00 87.94 67 ARG A C 1
ATOM 422 O O . ARG A 1 67 ? -1.314 1.624 8.252 1.00 87.94 67 ARG A O 1
ATOM 429 N N . ALA A 1 68 ? -2.138 3.044 6.734 1.00 88.56 68 ALA A N 1
ATOM 430 C CA . ALA A 1 68 ? -3.390 2.317 6.594 1.00 88.56 68 ALA A CA 1
ATOM 431 C C . ALA A 1 68 ? -3.230 1.058 5.737 1.00 88.56 68 ALA A C 1
ATOM 433 O O . ALA A 1 68 ? -2.382 0.982 4.845 1.00 88.56 68 ALA A O 1
ATOM 434 N N . THR A 1 69 ? -4.069 0.061 6.019 1.00 90.44 69 THR A N 1
ATOM 435 C CA . THR A 1 69 ? -4.122 -1.197 5.272 1.00 90.44 69 THR A CA 1
ATOM 436 C C . THR A 1 69 ? -5.548 -1.407 4.766 1.00 90.44 69 THR A C 1
ATOM 438 O O . THR A 1 69 ? -6.444 -1.663 5.565 1.00 90.44 69 THR A O 1
ATOM 441 N N . ALA A 1 70 ? -5.763 -1.303 3.455 1.00 89.50 70 ALA A N 1
ATOM 442 C CA . ALA A 1 70 ? -7.048 -1.566 2.810 1.00 89.50 70 ALA A CA 1
ATOM 443 C C . ALA A 1 70 ? -6.986 -2.917 2.080 1.00 89.50 70 ALA A C 1
ATOM 445 O O . ALA A 1 70 ? -6.272 -3.058 1.088 1.00 89.50 70 ALA A O 1
ATOM 446 N N . VAL A 1 71 ? -7.708 -3.925 2.576 1.00 91.44 71 VAL A N 1
ATOM 447 C CA . VAL A 1 71 ? -7.739 -5.272 1.979 1.00 91.44 71 VAL A CA 1
ATOM 448 C C . VAL A 1 71 ? -9.170 -5.645 1.625 1.00 91.44 71 VAL A C 1
ATOM 450 O O . VAL A 1 71 ? -10.034 -5.676 2.498 1.00 91.44 71 VAL A O 1
ATOM 453 N N . GLY A 1 72 ? -9.411 -5.964 0.357 1.00 86.12 72 GLY A N 1
ATOM 454 C CA . GLY A 1 72 ? -10.730 -6.314 -0.167 1.00 86.12 72 GLY A CA 1
ATOM 455 C C . GLY A 1 72 ? -11.044 -5.602 -1.479 1.00 86.12 72 GLY A C 1
ATOM 456 O O . GLY A 1 72 ? -10.321 -4.709 -1.909 1.00 86.12 72 GLY A O 1
ATOM 457 N N . VAL A 1 73 ? -12.123 -6.024 -2.135 1.00 92.62 73 VAL A N 1
ATOM 458 C CA . VAL A 1 73 ? -12.635 -5.333 -3.327 1.00 92.62 73 VAL A CA 1
ATOM 459 C C . VAL A 1 73 ? -13.279 -4.021 -2.883 1.00 92.62 73 VAL A C 1
ATOM 461 O O . VAL A 1 73 ? -14.107 -4.042 -1.975 1.00 92.62 73 VAL A O 1
ATOM 464 N N . ASP A 1 74 ? -12.864 -2.910 -3.490 1.00 90.44 74 ASP A N 1
ATOM 465 C CA . ASP A 1 74 ? -13.322 -1.545 -3.194 1.00 90.44 74 ASP A CA 1
ATOM 466 C C . ASP A 1 74 ? -13.152 -1.133 -1.715 1.00 90.44 74 ASP A C 1
ATOM 468 O O . ASP A 1 74 ? -13.871 -0.282 -1.192 1.00 90.44 74 ASP A O 1
ATOM 472 N N . ALA A 1 75 ? -12.190 -1.743 -1.011 1.00 89.44 75 ALA A N 1
ATOM 473 C CA . ALA A 1 75 ? -11.867 -1.379 0.365 1.00 89.44 75 ALA A CA 1
ATOM 474 C C . ALA A 1 75 ? -11.206 0.004 0.400 1.00 89.44 75 ALA A C 1
ATOM 476 O O . ALA A 1 75 ? -10.188 0.213 -0.258 1.00 89.44 75 ALA A O 1
ATOM 477 N N . MET A 1 76 ? -11.736 0.929 1.197 1.00 89.06 76 MET A N 1
ATOM 478 C CA . MET A 1 76 ? -11.211 2.289 1.306 1.00 89.06 76 MET A CA 1
ATOM 479 C C . MET A 1 76 ? -10.840 2.612 2.752 1.00 89.06 76 MET A C 1
ATOM 481 O O . MET A 1 76 ? -11.575 2.282 3.681 1.00 89.06 76 MET A O 1
ATOM 485 N N . THR A 1 77 ? -9.671 3.224 2.939 1.00 86.56 77 THR A N 1
ATOM 486 C CA . THR A 1 77 ? -9.281 3.831 4.215 1.00 86.56 77 THR A CA 1
ATOM 487 C C . THR A 1 77 ? -9.073 5.318 4.012 1.00 86.56 77 THR A C 1
ATOM 489 O O . THR A 1 77 ? -8.209 5.730 3.222 1.00 86.56 77 THR A O 1
ATOM 492 N N . ASP A 1 78 ? -9.831 6.093 4.763 1.00 79.56 78 ASP A N 1
ATOM 493 C CA . ASP A 1 78 ? -9.891 7.542 4.673 1.00 79.56 78 ASP A CA 1
ATOM 494 C C . ASP A 1 78 ? -8.876 8.155 5.654 1.00 79.56 78 ASP A C 1
ATOM 496 O O . ASP A 1 78 ? -8.566 7.550 6.689 1.00 79.56 78 ASP A O 1
ATOM 500 N N . PRO A 1 79 ? -8.349 9.361 5.383 1.00 65.06 79 PRO A N 1
ATOM 501 C CA . PRO A 1 79 ? -7.440 10.064 6.291 1.00 65.06 79 PRO A CA 1
ATOM 502 C C . PRO A 1 79 ? -8.059 10.421 7.659 1.00 65.06 79 PRO A C 1
ATOM 504 O O . PRO A 1 79 ? -7.328 10.800 8.570 1.00 65.06 79 PRO A O 1
ATOM 507 N N . GLU A 1 80 ? -9.373 10.267 7.839 1.00 57.09 80 GLU A N 1
ATOM 508 C CA . GLU A 1 80 ? -10.143 10.780 8.987 1.00 57.09 80 GLU A CA 1
ATOM 509 C C . GLU A 1 80 ? -10.480 9.725 10.061 1.00 57.09 80 GLU A C 1
ATOM 511 O O . GLU A 1 80 ? -11.378 9.913 10.875 1.00 57.09 80 GLU A O 1
ATOM 516 N N . GLY A 1 81 ? -9.739 8.614 10.106 1.00 51.22 81 GLY A N 1
ATOM 517 C CA . GLY A 1 81 ? -10.034 7.481 10.994 1.00 51.22 81 GLY A CA 1
ATOM 518 C C . GLY A 1 81 ? -9.324 7.421 12.356 1.00 51.22 81 GLY A C 1
ATOM 519 O O . GLY A 1 81 ? -9.408 6.376 12.988 1.00 51.22 81 GLY A O 1
ATOM 520 N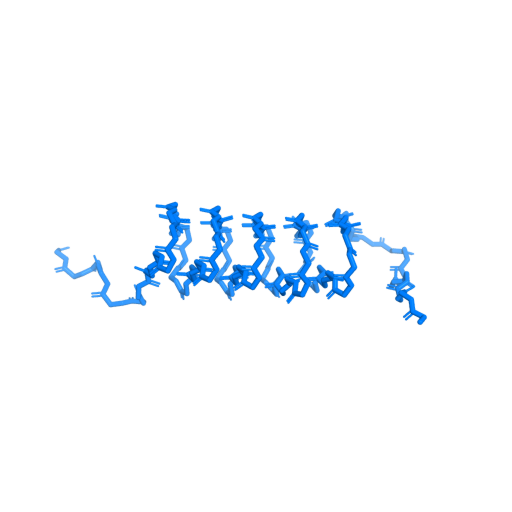 N . MET A 1 82 ? -8.597 8.454 12.810 1.00 49.22 82 MET A N 1
ATOM 521 C CA . MET A 1 82 ? -7.847 8.416 14.089 1.00 49.22 82 MET A CA 1
ATOM 522 C C . MET A 1 82 ? -7.990 9.716 14.900 1.00 49.22 82 MET A C 1
ATOM 524 O O . MET A 1 82 ? -7.003 10.389 15.196 1.00 49.22 82 MET A O 1
ATOM 528 N N . ALA A 1 83 ? -9.222 10.083 15.245 1.00 36.91 83 ALA A N 1
ATOM 529 C CA . ALA A 1 83 ? -9.487 10.986 16.361 1.00 36.91 83 ALA A CA 1
ATOM 530 C C . ALA A 1 83 ? -10.056 10.162 17.526 1.00 36.91 83 ALA A C 1
ATOM 532 O O . ALA A 1 83 ? -11.271 10.040 17.656 1.00 36.91 83 ALA A O 1
ATOM 533 N N . GLU A 1 84 ? -9.173 9.589 18.344 1.00 39.22 84 GLU A N 1
ATOM 534 C CA . GLU A 1 84 ? -9.467 9.214 19.735 1.00 39.22 84 GLU A CA 1
ATOM 535 C C . GLU A 1 84 ? -8.406 9.825 20.654 1.00 39.22 84 GLU A C 1
ATOM 537 O O . GLU A 1 84 ? -7.201 9.722 20.319 1.00 39.22 84 GLU A O 1
#

Foldseek 3Di:
DPDPDDDDQADEAFDEDCTDCCARCEYTAYHNEYSNYHVEYAHEDCGYGNEHCEYEHYDCWYGPAHVHYFYYHVGYDDNPPDDD

pLDDT: mean 79.66, std 15.25, range [36.91, 92.62]